Protein AF-A0A9K3DAB8-F1 (afdb_monomer_lite)

Secondary structure (DSSP, 8-state):
--TTPPPP-STT---EEEEEEETTEEEEEEE----GGGT--HHHHTHHHHHHHHTT-S-----------STT--TT------------SS-TTGGGTT-HHHHTT-SS---TT-S-HHHHHHHHHHHHT-

Structure (mmCIF, N/CA/C/O backbone):
data_AF-A0A9K3DAB8-F1
#
_entry.id   AF-A0A9K3DAB8-F1
#
loop_
_atom_site.group_PDB
_atom_site.id
_atom_site.type_symbol
_atom_site.label_atom_id
_atom_site.label_alt_id
_atom_site.label_comp_id
_atom_site.label_asym_id
_atom_site.label_entity_id
_atom_site.label_seq_id
_atom_site.pdbx_PDB_ins_code
_atom_site.Cartn_x
_atom_site.Cartn_y
_atom_site.Cartn_z
_atom_site.occupancy
_atom_site.B_iso_or_equiv
_atom_site.auth_seq_id
_atom_site.auth_comp_id
_atom_site.auth_asym_id
_atom_site.auth_atom_id
_atom_site.pdbx_PDB_model_num
ATOM 1 N N . ASP A 1 1 ? 7.499 -19.311 -8.779 1.00 79.69 1 ASP A N 1
ATOM 2 C CA . ASP A 1 1 ? 8.450 -18.181 -8.802 1.00 79.69 1 ASP A CA 1
ATOM 3 C C . ASP A 1 1 ? 7.963 -17.065 -9.705 1.00 79.69 1 ASP A C 1
ATOM 5 O O . ASP A 1 1 ? 7.258 -17.338 -10.674 1.00 79.69 1 ASP A O 1
ATOM 9 N N . ILE A 1 2 ? 8.287 -15.817 -9.359 1.00 88.31 2 ILE A N 1
ATOM 10 C CA . ILE A 1 2 ? 7.891 -14.619 -10.110 1.00 88.31 2 ILE A CA 1
ATOM 11 C C . ILE A 1 2 ? 9.141 -14.049 -10.784 1.00 88.31 2 ILE A C 1
ATOM 13 O O . ILE A 1 2 ? 10.069 -13.651 -10.077 1.00 88.31 2 ILE A O 1
ATOM 17 N N . PRO A 1 3 ? 9.188 -13.983 -12.127 1.00 89.25 3 PRO A N 1
ATOM 18 C CA . PRO A 1 3 ? 10.328 -13.419 -12.835 1.00 89.25 3 PRO A CA 1
ATOM 19 C C . PRO A 1 3 ? 10.648 -12.000 -12.365 1.00 89.25 3 PRO A C 1
ATOM 21 O O . PRO A 1 3 ? 9.751 -11.168 -12.223 1.00 89.25 3 PRO A O 1
ATOM 24 N N . HIS A 1 4 ? 11.937 -11.730 -12.160 1.00 87.81 4 HIS A N 1
ATOM 25 C CA . HIS A 1 4 ? 12.470 -10.420 -11.766 1.00 87.81 4 HIS A CA 1
ATOM 26 C C . HIS A 1 4 ? 12.019 -9.909 -10.391 1.00 87.81 4 HIS A C 1
ATOM 28 O O . HIS A 1 4 ? 12.346 -8.773 -10.047 1.00 87.81 4 HIS A O 1
ATOM 34 N N . MET A 1 5 ? 11.305 -10.717 -9.599 1.00 89.38 5 MET A N 1
ATOM 35 C CA . MET A 1 5 ? 11.019 -10.363 -8.215 1.00 89.38 5 MET A CA 1
ATOM 36 C C . MET A 1 5 ? 12.314 -10.468 -7.396 1.00 89.38 5 MET A C 1
ATOM 38 O O . MET A 1 5 ? 12.933 -11.532 -7.393 1.00 89.38 5 MET A O 1
ATOM 42 N N . PRO A 1 6 ? 12.741 -9.389 -6.723 1.00 85.00 6 PRO A N 1
ATOM 43 C CA . PRO A 1 6 ? 13.900 -9.432 -5.842 1.00 85.00 6 PRO A CA 1
ATOM 44 C C . PRO A 1 6 ? 13.665 -10.349 -4.641 1.00 85.00 6 PRO A C 1
ATOM 46 O O . PRO A 1 6 ? 12.528 -10.568 -4.217 1.00 85.00 6 PRO A O 1
ATOM 49 N N . GLU A 1 7 ? 14.756 -10.818 -4.047 1.00 85.44 7 GLU A N 1
ATOM 50 C CA . GLU A 1 7 ? 14.728 -11.442 -2.725 1.00 85.44 7 GLU A CA 1
ATOM 51 C C . GLU A 1 7 ? 14.542 -10.376 -1.635 1.00 85.44 7 GLU A C 1
ATOM 53 O O . GLU A 1 7 ? 14.924 -9.219 -1.805 1.00 85.44 7 GLU A O 1
ATOM 58 N N . THR A 1 8 ? 13.935 -10.748 -0.508 1.00 83.81 8 THR A N 1
ATOM 59 C CA . THR A 1 8 ? 13.764 -9.856 0.647 1.00 83.81 8 THR A CA 1
ATOM 60 C C . THR A 1 8 ? 14.872 -10.085 1.672 1.00 83.81 8 THR A C 1
ATOM 62 O O . THR A 1 8 ? 15.063 -11.222 2.099 1.00 83.81 8 THR A O 1
ATOM 65 N N . GLY A 1 9 ? 15.558 -9.026 2.120 1.00 82.06 9 GLY A N 1
ATOM 66 C CA . GLY A 1 9 ? 16.648 -9.131 3.103 1.00 82.06 9 GLY A CA 1
ATOM 67 C C . GLY A 1 9 ? 16.242 -8.856 4.557 1.00 82.06 9 GLY A C 1
ATOM 68 O O . GLY A 1 9 ? 17.020 -9.097 5.479 1.00 82.06 9 GLY A O 1
ATOM 69 N N . VAL A 1 10 ? 15.032 -8.339 4.786 1.00 90.06 10 VAL A N 1
ATOM 70 C CA . VAL A 1 10 ? 14.576 -7.868 6.104 1.00 90.06 10 VAL A CA 1
ATOM 71 C C . VAL A 1 10 ? 13.825 -8.953 6.870 1.00 90.06 10 VAL A C 1
ATOM 73 O O . VAL A 1 10 ? 12.911 -9.593 6.354 1.00 90.06 10 VAL A O 1
ATOM 76 N N . VAL A 1 11 ? 14.161 -9.118 8.152 1.00 89.44 11 VAL A N 1
ATOM 77 C CA . VAL A 1 11 ? 13.479 -10.056 9.054 1.00 89.44 11 VAL A CA 1
ATOM 78 C C . VAL A 1 11 ? 11.972 -9.778 9.088 1.00 89.44 11 VAL A C 1
ATOM 80 O O . VAL A 1 11 ? 11.534 -8.646 9.283 1.00 89.44 11 VAL A O 1
ATOM 83 N N . GLY A 1 12 ? 11.173 -10.832 8.912 1.00 87.81 12 GLY A N 1
ATOM 84 C CA . GLY A 1 12 ? 9.711 -10.751 8.853 1.00 87.81 12 GLY A CA 1
ATOM 85 C C . GLY A 1 12 ? 9.145 -10.518 7.447 1.00 87.81 12 GLY A C 1
ATOM 86 O O . GLY A 1 12 ? 7.929 -10.588 7.274 1.00 87.81 12 GLY A O 1
ATOM 87 N N . HIS A 1 13 ? 9.989 -10.287 6.436 1.00 92.44 13 HIS A N 1
ATOM 88 C CA . HIS A 1 13 ? 9.580 -10.254 5.033 1.00 92.44 13 HIS A CA 1
ATOM 89 C C . HIS A 1 13 ? 9.824 -11.634 4.424 1.00 92.44 13 HIS A C 1
ATOM 91 O O . HIS A 1 13 ? 10.960 -12.086 4.348 1.00 92.44 13 HIS A O 1
ATOM 97 N N . LYS A 1 14 ? 8.748 -12.324 4.036 1.00 89.19 14 LYS A N 1
ATOM 98 C CA . LYS A 1 14 ? 8.828 -13.686 3.491 1.00 89.19 14 LYS A CA 1
ATOM 99 C C . LYS A 1 14 ? 9.179 -13.715 2.005 1.00 89.19 14 LYS A C 1
ATOM 101 O O . LYS A 1 14 ? 9.628 -14.741 1.517 1.00 89.19 14 LYS A O 1
ATOM 106 N N . GLY A 1 15 ? 8.927 -12.618 1.288 1.00 89.50 15 GLY A N 1
ATOM 107 C CA . GLY A 1 15 ? 9.135 -12.556 -0.159 1.00 89.50 15 GLY A CA 1
ATOM 108 C C . GLY A 1 15 ? 8.113 -13.384 -0.941 1.00 89.50 15 GLY A C 1
ATOM 109 O O . GLY A 1 15 ? 8.402 -13.851 -2.035 1.00 89.50 15 GLY A O 1
ATOM 110 N N . GLU A 1 16 ? 6.913 -13.583 -0.391 1.00 91.38 16 GLU A N 1
ATOM 111 C CA . GLU A 1 16 ? 5.867 -14.407 -1.005 1.00 91.38 16 GLU A CA 1
ATOM 112 C C . GLU A 1 16 ? 4.741 -13.543 -1.580 1.00 91.38 16 GLU A C 1
ATOM 114 O O . GLU A 1 16 ? 4.321 -12.554 -0.973 1.00 91.38 16 GLU A O 1
ATOM 119 N N . LEU A 1 17 ? 4.197 -13.956 -2.727 1.00 93.25 17 LEU A N 1
ATOM 120 C CA . LEU A 1 17 ? 2.928 -13.455 -3.247 1.00 93.25 17 LEU A CA 1
ATOM 121 C C . LEU A 1 17 ? 1.839 -14.500 -3.017 1.00 93.25 17 LEU A C 1
ATOM 123 O O . LEU A 1 17 ? 1.877 -15.588 -3.590 1.00 93.25 17 LEU A O 1
ATOM 127 N N . VAL A 1 18 ? 0.836 -14.139 -2.228 1.00 94.31 18 VAL A N 1
ATOM 128 C CA . VAL A 1 18 ? -0.337 -14.965 -1.952 1.00 94.31 18 VAL A CA 1
ATOM 129 C C . VAL A 1 18 ? -1.518 -14.434 -2.756 1.00 94.31 18 VAL A C 1
ATOM 131 O O . VAL A 1 18 ? -1.973 -13.309 -2.547 1.00 94.31 18 VAL A O 1
ATOM 134 N N . ALA A 1 19 ? -2.037 -15.249 -3.670 1.00 95.81 19 ALA A N 1
ATOM 135 C CA . ALA A 1 19 ? -3.288 -14.975 -4.366 1.00 95.81 19 ALA A CA 1
ATOM 136 C C . ALA A 1 19 ? -4.443 -15.692 -3.659 1.00 95.81 19 ALA A C 1
ATOM 138 O O . ALA A 1 19 ? -4.323 -16.857 -3.282 1.00 95.81 19 ALA A O 1
ATOM 139 N N . GLY A 1 20 ? -5.573 -15.012 -3.485 1.00 96.25 20 GLY A N 1
ATOM 140 C CA . GLY A 1 20 ? -6.699 -15.586 -2.753 1.00 96.25 20 GLY A CA 1
ATOM 141 C C . GLY A 1 20 ? -7.994 -14.811 -2.918 1.00 96.25 20 GLY A C 1
ATOM 142 O O . GLY A 1 20 ? -8.126 -13.955 -3.793 1.00 96.25 20 GLY A O 1
ATOM 143 N N . THR A 1 21 ? -8.968 -15.130 -2.068 1.00 97.75 21 THR A N 1
ATOM 144 C CA . THR A 1 21 ? -10.257 -14.436 -2.010 1.00 97.75 21 THR A CA 1
ATOM 145 C C . THR A 1 21 ? -10.604 -14.098 -0.565 1.00 97.75 21 THR A C 1
ATOM 147 O O . THR A 1 21 ? -10.531 -14.967 0.298 1.00 97.75 21 THR A O 1
ATOM 150 N N . ILE A 1 22 ? -11.013 -12.855 -0.306 1.00 96.12 22 ILE A N 1
ATOM 151 C CA . ILE A 1 22 ? -11.538 -12.396 0.991 1.00 96.12 22 ILE A CA 1
ATOM 152 C C . ILE A 1 22 ? -12.863 -11.683 0.732 1.00 96.12 22 ILE A C 1
ATOM 154 O O . ILE A 1 22 ? -12.933 -10.817 -0.139 1.00 96.12 22 ILE A O 1
ATOM 158 N N . GLY A 1 23 ? -13.932 -12.061 1.441 1.00 94.75 23 GLY A N 1
ATOM 159 C CA . GLY A 1 23 ? -15.253 -11.435 1.272 1.00 94.75 23 GLY A CA 1
ATOM 160 C C . GLY A 1 23 ? -15.767 -11.462 -0.177 1.00 94.75 23 GLY A C 1
ATOM 161 O O . GLY A 1 23 ? -16.349 -10.491 -0.653 1.00 94.75 23 GLY A O 1
ATOM 162 N N . GLY A 1 24 ? -15.464 -12.531 -0.925 1.00 96.94 24 GLY A N 1
ATOM 163 C CA . GLY A 1 24 ? -15.811 -12.663 -2.347 1.00 96.94 24 GLY A CA 1
ATOM 164 C C . GLY A 1 24 ? -14.986 -11.792 -3.309 1.00 96.94 24 GLY A C 1
ATOM 165 O O . GLY A 1 24 ? -15.260 -11.780 -4.509 1.00 96.94 24 GLY A O 1
ATOM 166 N N . LYS A 1 25 ? -13.975 -11.060 -2.827 1.00 96.56 25 LYS A N 1
ATOM 167 C CA . LYS A 1 25 ? -13.060 -10.259 -3.654 1.00 96.56 25 LYS A CA 1
ATOM 168 C C . LYS A 1 25 ? -11.744 -10.995 -3.860 1.00 96.56 25 LYS A C 1
ATOM 170 O O . LYS A 1 25 ? -11.151 -11.472 -2.897 1.00 96.56 25 LYS A O 1
ATOM 175 N N . LYS A 1 26 ? -11.276 -11.052 -5.109 1.00 97.69 26 LYS A N 1
ATOM 176 C CA . LYS A 1 26 ? -9.938 -11.559 -5.437 1.00 97.69 26 LYS A CA 1
ATOM 177 C C . LYS A 1 26 ? -8.885 -10.600 -4.890 1.00 97.69 26 LYS A C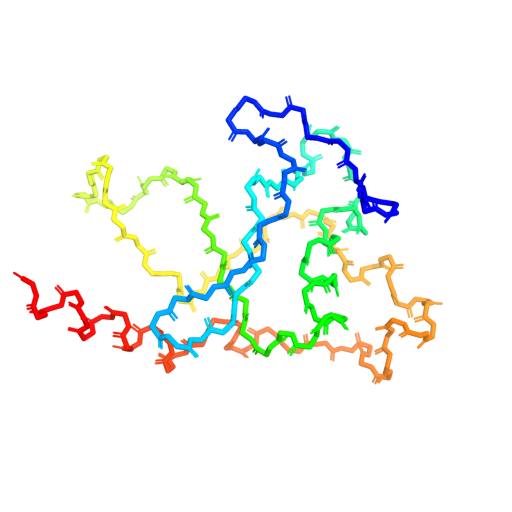 1
ATOM 179 O O . LYS A 1 26 ? -9.012 -9.389 -5.071 1.00 97.69 26 LYS A O 1
ATOM 184 N N . ILE A 1 27 ? -7.858 -11.147 -4.257 1.00 97.50 27 ILE A N 1
ATOM 185 C CA . ILE A 1 27 ? -6.772 -10.384 -3.649 1.00 97.50 27 ILE A CA 1
ATOM 186 C C . ILE A 1 27 ? -5.412 -10.928 -4.075 1.00 97.50 27 ILE A C 1
ATOM 188 O O . ILE A 1 27 ? -5.247 -12.128 -4.301 1.00 97.50 27 ILE A O 1
ATOM 192 N N . LEU A 1 28 ? -4.444 -10.020 -4.131 1.00 97.00 28 LEU A N 1
ATOM 193 C CA . LEU A 1 28 ? -3.020 -10.312 -4.179 1.00 97.00 28 LEU A CA 1
ATOM 194 C C . LEU A 1 28 ? -2.396 -9.707 -2.922 1.00 97.00 28 LEU A C 1
ATOM 196 O O . LEU A 1 28 ? -2.489 -8.498 -2.711 1.00 97.00 28 LEU A O 1
ATOM 200 N N . CYS A 1 29 ? -1.803 -10.542 -2.077 1.00 96.44 29 CYS A N 1
ATOM 201 C CA . CYS A 1 29 ? -1.142 -10.129 -0.847 1.00 96.44 29 CYS A CA 1
ATOM 202 C C . CYS A 1 29 ? 0.350 -10.429 -0.951 1.00 96.44 29 CYS A C 1
ATOM 204 O O . CYS A 1 29 ? 0.742 -11.584 -1.099 1.00 96.44 29 CYS A O 1
ATOM 206 N N . PHE A 1 30 ? 1.179 -9.394 -0.861 1.00 95.00 30 PHE A N 1
ATOM 207 C CA . PHE A 1 30 ? 2.627 -9.549 -0.810 1.00 95.00 30 PHE A CA 1
ATOM 208 C C . PHE A 1 30 ? 3.074 -9.604 0.652 1.00 95.00 30 PHE A C 1
ATOM 210 O O . PHE A 1 30 ? 2.941 -8.628 1.394 1.00 95.00 30 PHE A O 1
ATOM 217 N N . ALA A 1 31 ? 3.598 -10.754 1.072 1.00 93.06 31 ALA A N 1
ATOM 218 C CA . ALA A 1 31 ? 4.129 -10.979 2.410 1.00 93.06 31 ALA A CA 1
ATOM 219 C C . ALA A 1 31 ? 5.579 -10.480 2.491 1.00 93.06 31 ALA A C 1
ATOM 221 O O . ALA A 1 31 ? 6.539 -11.251 2.532 1.00 93.06 31 ALA A O 1
ATOM 222 N N . GLY A 1 32 ? 5.728 -9.160 2.485 1.00 92.75 32 GLY A N 1
ATOM 223 C CA . GLY A 1 32 ? 7.014 -8.472 2.469 1.00 92.75 32 GLY A CA 1
ATOM 224 C C . GLY A 1 32 ? 7.038 -7.349 1.437 1.00 92.75 32 GLY A C 1
ATOM 225 O O . GLY A 1 32 ? 6.153 -7.224 0.594 1.00 92.75 32 GLY A O 1
ATOM 226 N N . ARG A 1 33 ? 8.062 -6.508 1.532 1.00 94.69 33 ARG A N 1
ATOM 227 C CA . ARG A 1 33 ? 8.360 -5.426 0.586 1.00 94.69 33 ARG A CA 1
ATOM 228 C C . ARG A 1 33 ? 9.868 -5.195 0.496 1.00 94.69 33 ARG A C 1
ATOM 230 O O . ARG A 1 33 ? 10.612 -5.696 1.336 1.00 94.69 33 ARG A O 1
ATOM 237 N N . PHE A 1 34 ? 10.280 -4.411 -0.489 1.00 92.88 34 PHE A N 1
ATOM 238 C CA . PHE A 1 34 ? 11.669 -4.008 -0.700 1.00 92.88 34 PHE A CA 1
ATOM 239 C C . PHE A 1 34 ? 11.868 -2.582 -0.205 1.00 92.88 34 PHE A C 1
ATOM 241 O O . PHE A 1 34 ? 10.999 -1.728 -0.412 1.00 92.88 34 PHE A O 1
ATOM 248 N N . HIS A 1 35 ? 13.002 -2.308 0.427 1.00 93.00 35 HIS A N 1
ATOM 249 C CA . HIS A 1 35 ? 13.309 -0.986 0.951 1.00 93.00 35 HIS A CA 1
ATOM 250 C C . HIS A 1 35 ? 14.552 -0.410 0.297 1.00 93.00 35 HIS A C 1
ATOM 252 O O . HIS A 1 35 ? 15.529 -1.098 0.024 1.00 93.00 35 HIS A O 1
ATOM 258 N N . SER A 1 36 ? 14.563 0.906 0.127 1.00 90.12 36 SER A N 1
ATOM 259 C CA . SER A 1 36 ? 15.722 1.597 -0.432 1.00 90.12 36 SER A CA 1
ATOM 260 C C . SER A 1 36 ? 16.967 1.510 0.446 1.00 90.12 36 SER A C 1
ATOM 262 O O . SER A 1 36 ? 18.075 1.573 -0.071 1.00 90.12 36 SER A O 1
ATOM 264 N N . TYR A 1 37 ? 16.813 1.350 1.766 1.00 91.00 37 TYR A N 1
ATOM 265 C CA . TYR A 1 37 ? 17.960 1.186 2.665 1.00 91.00 37 TYR A CA 1
ATOM 266 C C . TYR A 1 37 ? 18.676 -0.161 2.482 1.00 91.00 37 TYR A C 1
ATOM 268 O O . TYR A 1 37 ? 19.801 -0.302 2.943 1.00 91.00 37 TYR A O 1
ATOM 276 N N . GLU A 1 38 ? 18.057 -1.133 1.801 1.00 91.12 38 GLU A N 1
ATOM 277 C CA . GLU A 1 38 ? 18.706 -2.388 1.391 1.00 91.12 38 GLU A CA 1
ATOM 278 C C . GLU A 1 38 ? 19.609 -2.185 0.152 1.00 91.12 38 GLU A C 1
ATOM 280 O O . GLU A 1 38 ? 20.240 -3.127 -0.314 1.00 91.12 38 GLU A O 1
ATOM 285 N N . GLY A 1 39 ? 19.691 -0.959 -0.392 1.00 89.00 39 GLY A N 1
ATOM 286 C CA . GLY A 1 39 ? 20.483 -0.616 -1.582 1.00 89.00 39 GLY A CA 1
ATOM 287 C C . GLY A 1 39 ? 19.716 -0.723 -2.904 1.00 89.00 39 GLY A C 1
ATOM 288 O O . GLY A 1 39 ? 20.298 -0.553 -3.974 1.00 89.00 39 GLY A O 1
ATOM 289 N N . TYR A 1 40 ? 18.411 -0.994 -2.851 1.00 89.19 40 TYR A N 1
ATOM 290 C CA . TYR A 1 40 ? 17.579 -1.153 -4.039 1.00 89.19 40 TYR A CA 1
ATOM 291 C C . TYR A 1 40 ? 17.255 0.170 -4.742 1.00 89.19 40 TYR A C 1
ATOM 293 O O . TYR A 1 40 ? 16.993 1.194 -4.108 1.00 89.19 40 TYR A O 1
ATOM 301 N N . SER A 1 41 ? 17.206 0.116 -6.076 1.00 87.38 41 SER A N 1
ATOM 302 C CA . SER A 1 41 ? 16.768 1.226 -6.929 1.00 87.38 41 SER A CA 1
ATOM 303 C C . SER A 1 41 ? 15.256 1.463 -6.836 1.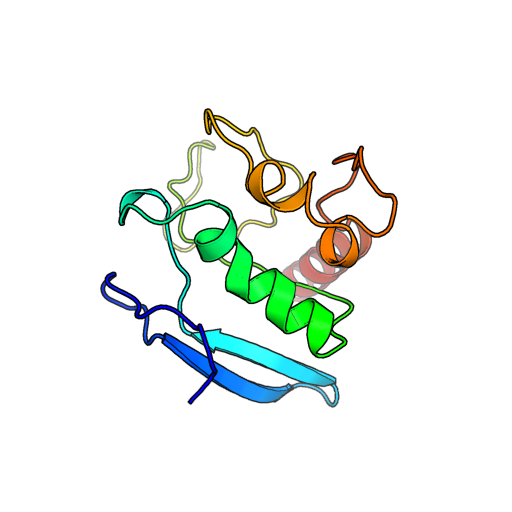00 87.38 41 SER A C 1
ATOM 305 O O . SER A 1 41 ? 14.492 0.627 -6.341 1.00 87.38 41 SER A O 1
ATOM 307 N N . GLY A 1 42 ? 14.792 2.597 -7.363 1.00 84.00 42 GLY A N 1
ATOM 308 C CA . GLY A 1 42 ? 13.373 2.942 -7.345 1.00 84.00 42 GLY A CA 1
ATOM 309 C C . GLY A 1 42 ? 12.494 1.990 -8.144 1.00 84.00 42 GLY A C 1
ATOM 310 O O . GLY A 1 42 ? 11.390 1.646 -7.707 1.00 84.00 42 GLY A O 1
ATOM 311 N N . SER A 1 43 ? 12.996 1.506 -9.278 1.00 84.88 43 SER A N 1
ATOM 312 C CA . SER A 1 43 ? 12.346 0.441 -10.052 1.00 84.88 43 SER A CA 1
ATOM 313 C C . SER A 1 43 ? 12.092 -0.832 -9.231 1.00 84.88 43 SER A C 1
ATOM 315 O O . SER A 1 43 ? 11.014 -1.416 -9.341 1.00 84.88 43 SER A O 1
ATOM 317 N N . ILE A 1 44 ? 13.028 -1.208 -8.357 1.00 89.44 44 ILE A N 1
ATOM 318 C CA . ILE A 1 44 ? 12.919 -2.383 -7.489 1.00 89.44 44 ILE A CA 1
ATOM 319 C C . ILE A 1 44 ? 11.962 -2.126 -6.321 1.00 89.44 44 ILE A C 1
ATOM 321 O O . ILE A 1 44 ? 11.038 -2.908 -6.096 1.00 89.44 44 ILE A O 1
ATOM 325 N N . VAL A 1 45 ? 12.108 -0.997 -5.621 1.00 90.19 45 VAL A N 1
ATOM 326 C CA . VAL A 1 45 ? 11.211 -0.620 -4.510 1.00 90.19 45 VAL A CA 1
ATOM 327 C C . VAL A 1 45 ? 9.751 -0.523 -4.975 1.00 90.19 45 VAL A C 1
ATOM 329 O O . VAL A 1 45 ? 8.831 -0.865 -4.232 1.00 90.19 45 VAL A O 1
ATOM 332 N N . SER A 1 46 ? 9.523 -0.118 -6.228 1.00 90.25 46 SER A N 1
ATOM 333 C CA . SER A 1 46 ? 8.188 -0.024 -6.833 1.00 90.25 46 SER A CA 1
ATOM 334 C C . SER A 1 46 ? 7.745 -1.267 -7.622 1.00 90.25 46 SER A C 1
ATOM 336 O O . SER A 1 46 ? 6.705 -1.220 -8.281 1.00 90.25 46 SER A O 1
ATOM 338 N N . PHE A 1 47 ? 8.465 -2.392 -7.542 1.00 91.81 47 PHE A N 1
ATOM 339 C CA . PHE A 1 47 ? 8.134 -3.621 -8.277 1.00 91.81 47 PHE A CA 1
ATOM 340 C C . PHE A 1 47 ? 6.727 -4.147 -7.950 1.00 91.81 47 PHE A C 1
ATOM 342 O O . PHE A 1 47 ? 5.918 -4.372 -8.849 1.00 91.81 47 PHE A O 1
ATOM 349 N N . ILE A 1 48 ? 6.411 -4.287 -6.659 1.00 93.94 48 ILE A N 1
ATOM 350 C CA . ILE A 1 48 ? 5.138 -4.840 -6.168 1.00 93.94 48 ILE A CA 1
ATOM 351 C C . ILE A 1 48 ? 3.911 -4.076 -6.698 1.00 93.94 48 ILE A C 1
ATOM 353 O O . ILE A 1 48 ? 3.045 -4.710 -7.306 1.00 93.94 48 ILE A O 1
ATOM 357 N N . PRO A 1 49 ? 3.796 -2.741 -6.527 1.00 92.88 49 PRO A N 1
ATOM 358 C CA . PRO A 1 49 ? 2.631 -2.016 -7.031 1.00 92.88 49 PRO A CA 1
ATOM 359 C C . PRO A 1 49 ? 2.515 -2.068 -8.562 1.00 92.88 49 PRO A C 1
ATOM 361 O O . PRO A 1 49 ? 1.400 -2.114 -9.082 1.00 92.88 49 PRO A O 1
ATOM 364 N N . ARG A 1 50 ? 3.635 -2.131 -9.299 1.00 90.44 50 ARG A N 1
ATOM 365 C CA . ARG A 1 50 ? 3.618 -2.298 -10.765 1.00 90.44 50 ARG A CA 1
ATOM 366 C C . ARG A 1 50 ? 3.106 -3.675 -11.174 1.00 90.44 50 ARG A C 1
ATOM 368 O O . ARG A 1 50 ? 2.270 -3.763 -12.072 1.00 90.44 50 ARG A O 1
ATOM 375 N N . LEU A 1 51 ? 3.566 -4.730 -10.502 1.00 92.31 51 LEU A N 1
ATOM 376 C CA . LEU A 1 51 ? 3.091 -6.093 -10.725 1.00 92.31 51 LEU A CA 1
ATOM 377 C C . LEU A 1 51 ? 1.594 -6.208 -10.414 1.00 92.31 51 LEU A C 1
ATOM 379 O O . LEU A 1 51 ? 0.838 -6.707 -11.242 1.00 92.31 51 LEU A O 1
ATOM 383 N N . ALA A 1 52 ? 1.142 -5.675 -9.275 1.00 94.56 52 ALA A N 1
ATOM 384 C CA . ALA A 1 52 ? -0.275 -5.664 -8.911 1.00 94.56 52 ALA A CA 1
ATOM 385 C C . ALA A 1 52 ? -1.134 -4.943 -9.968 1.00 94.56 52 ALA A C 1
ATOM 387 O O . ALA A 1 52 ? -2.171 -5.463 -10.384 1.00 94.56 52 ALA A O 1
ATOM 388 N N . ALA A 1 53 ? -0.681 -3.784 -10.458 1.00 92.56 53 ALA A N 1
ATOM 389 C CA . ALA A 1 53 ? -1.359 -3.065 -11.535 1.00 92.56 53 ALA A CA 1
ATOM 390 C C . ALA A 1 53 ? -1.391 -3.873 -12.848 1.00 92.56 53 ALA A C 1
ATOM 392 O O . ALA A 1 53 ? -2.427 -3.918 -13.512 1.00 92.56 53 ALA A O 1
ATOM 393 N N . ALA A 1 54 ? -0.294 -4.549 -13.209 1.00 91.44 54 ALA A N 1
ATOM 394 C CA . ALA A 1 54 ? -0.227 -5.417 -14.388 1.00 91.44 54 ALA A CA 1
ATOM 395 C C . ALA A 1 54 ? -1.151 -6.645 -14.277 1.00 91.44 54 ALA A C 1
ATOM 397 O O . ALA A 1 54 ? -1.716 -7.081 -15.277 1.00 91.44 54 ALA A O 1
ATOM 398 N N . CYS A 1 55 ? -1.372 -7.154 -13.064 1.00 94.12 55 CYS A N 1
ATOM 399 C CA . CYS A 1 55 ? -2.355 -8.200 -12.777 1.00 94.12 55 CYS A CA 1
ATOM 400 C C . CYS A 1 55 ? -3.812 -7.694 -12.747 1.00 94.12 55 CYS A C 1
ATOM 402 O O . CYS A 1 55 ? -4.725 -8.485 -12.509 1.00 94.12 55 CYS A O 1
ATOM 404 N N . GLY A 1 56 ? -4.051 -6.398 -12.982 1.00 95.19 56 GLY A N 1
ATOM 405 C CA . GLY A 1 56 ? -5.388 -5.808 -13.053 1.00 95.19 56 GLY A CA 1
ATOM 406 C C . GLY A 1 56 ? -5.951 -5.319 -11.716 1.00 95.19 56 GLY A C 1
ATOM 407 O O . GLY A 1 56 ? -7.150 -5.047 -11.628 1.00 95.19 56 GLY A O 1
ATOM 408 N N . CYS A 1 57 ? -5.133 -5.188 -10.666 1.00 96.62 57 CYS A N 1
ATOM 409 C CA . CYS A 1 57 ? -5.588 -4.590 -9.412 1.00 96.62 57 CYS A CA 1
ATOM 410 C C . CYS A 1 57 ? -5.880 -3.095 -9.598 1.00 96.62 57 CYS A C 1
ATOM 412 O O . CYS A 1 57 ? -5.018 -2.326 -10.016 1.00 96.62 57 CYS A O 1
ATOM 414 N N . SER A 1 58 ? -7.089 -2.671 -9.225 1.00 94.81 58 SER A N 1
ATOM 415 C CA . SER A 1 58 ? -7.508 -1.263 -9.241 1.00 94.81 58 SER A CA 1
ATOM 416 C C . SER A 1 58 ? -7.366 -0.566 -7.884 1.00 94.81 58 SER A C 1
ATOM 418 O O . SER A 1 58 ? -7.551 0.644 -7.787 1.00 94.81 58 SER A O 1
ATOM 420 N N . ILE A 1 59 ? -7.096 -1.330 -6.824 1.00 95.75 59 ILE A N 1
ATOM 421 C CA . ILE A 1 59 ? -6.901 -0.846 -5.458 1.00 95.75 59 ILE A CA 1
ATOM 422 C C . ILE A 1 59 ? -5.589 -1.433 -4.952 1.00 95.75 59 ILE A C 1
ATOM 424 O O . ILE A 1 59 ? -5.380 -2.643 -5.031 1.00 95.75 59 ILE A O 1
ATOM 428 N N . TYR A 1 60 ? -4.736 -0.573 -4.405 1.00 96.19 60 TYR A N 1
ATOM 429 C CA . TYR A 1 60 ? -3.516 -0.961 -3.715 1.00 96.19 60 TYR A CA 1
ATOM 430 C C . TYR A 1 60 ? -3.622 -0.534 -2.252 1.00 96.19 60 TYR A C 1
ATOM 432 O O . TYR A 1 60 ? -3.845 0.640 -1.964 1.00 96.19 60 TYR A O 1
ATOM 440 N N . MET A 1 61 ? -3.498 -1.491 -1.332 1.00 95.75 61 MET A N 1
ATOM 441 C CA . MET A 1 61 ? -3.469 -1.225 0.105 1.00 95.75 61 MET A CA 1
ATOM 442 C C . MET A 1 61 ? -2.055 -1.473 0.611 1.00 95.75 61 MET A C 1
ATOM 444 O O . MET A 1 61 ? -1.572 -2.603 0.585 1.00 95.75 61 MET A O 1
ATOM 448 N N . ALA A 1 62 ? -1.395 -0.412 1.065 1.00 95.81 62 ALA A N 1
ATOM 449 C CA . ALA A 1 62 ? -0.076 -0.500 1.666 1.00 95.81 62 ALA A CA 1
ATOM 450 C C . ALA A 1 62 ? -0.195 -0.486 3.191 1.00 95.81 62 ALA A C 1
ATOM 452 O O . ALA A 1 62 ? -0.861 0.376 3.759 1.00 95.81 62 ALA A O 1
ATOM 453 N N . THR A 1 63 ? 0.504 -1.403 3.852 1.00 96.00 63 THR A N 1
ATOM 454 C CA . THR A 1 63 ? 0.696 -1.381 5.305 1.00 96.00 63 THR A CA 1
ATOM 455 C C . THR A 1 63 ? 2.169 -1.144 5.605 1.00 96.00 63 THR A C 1
ATOM 457 O O . THR A 1 63 ? 3.044 -1.576 4.848 1.00 96.00 63 THR A O 1
ATOM 460 N N . ASN A 1 64 ? 2.460 -0.447 6.700 1.00 96.56 64 ASN A N 1
ATOM 461 C CA . ASN A 1 64 ? 3.814 -0.264 7.210 1.00 96.56 64 ASN A CA 1
ATOM 462 C C . ASN A 1 64 ? 3.808 -0.208 8.741 1.00 96.56 64 ASN A C 1
ATOM 464 O O . ASN A 1 64 ? 2.762 -0.014 9.356 1.00 96.56 64 ASN A O 1
ATOM 468 N N . ALA A 1 65 ? 4.985 -0.404 9.329 1.00 95.12 65 ALA A N 1
ATOM 469 C CA . ALA A 1 65 ? 5.234 -0.059 10.718 1.00 95.12 65 ALA A CA 1
ATOM 470 C C . ALA A 1 65 ? 5.873 1.333 10.749 1.00 95.12 65 ALA A C 1
ATOM 472 O O . ALA A 1 65 ? 6.795 1.600 9.977 1.00 95.12 65 ALA A O 1
ATOM 473 N N . ALA A 1 66 ? 5.403 2.191 11.651 1.00 96.12 66 ALA A N 1
ATOM 474 C CA . ALA A 1 66 ? 5.909 3.546 11.818 1.00 96.12 66 ALA A CA 1
ATOM 475 C C . ALA A 1 66 ? 6.019 3.907 13.302 1.00 96.12 66 ALA A C 1
ATOM 477 O O . ALA A 1 66 ? 5.238 3.440 14.133 1.00 96.12 66 ALA A O 1
ATOM 478 N N . GLY A 1 67 ? 6.978 4.775 13.624 1.00 96.44 67 GLY A N 1
ATOM 479 C CA . GLY A 1 67 ? 7.021 5.452 14.916 1.00 96.44 67 GLY A CA 1
ATOM 480 C C . GLY A 1 67 ? 5.965 6.557 14.967 1.00 96.44 67 GLY A C 1
ATOM 481 O O . GLY A 1 67 ? 5.940 7.429 14.101 1.00 96.44 67 GLY A O 1
ATOM 482 N N . GLY A 1 68 ? 5.091 6.524 15.973 1.00 95.19 68 GLY A N 1
ATOM 483 C CA . GLY A 1 68 ? 4.073 7.554 16.174 1.00 95.19 68 GLY A CA 1
ATOM 484 C C . GLY A 1 68 ? 4.665 8.818 16.796 1.00 95.19 68 GLY A C 1
ATOM 485 O O . GLY A 1 68 ? 5.209 8.763 17.895 1.00 95.19 68 GLY A O 1
ATOM 486 N N . ILE A 1 69 ? 4.539 9.956 16.111 1.00 94.69 69 ILE A N 1
ATOM 487 C CA . ILE A 1 69 ? 4.990 11.268 16.614 1.00 94.69 69 ILE A CA 1
ATOM 488 C C . ILE A 1 69 ? 3.854 12.100 17.224 1.00 94.69 69 ILE A C 1
ATOM 490 O O . ILE A 1 69 ? 4.102 13.070 17.937 1.00 94.69 69 ILE A O 1
ATOM 494 N N . MET A 1 70 ? 2.598 11.735 16.950 1.00 94.25 70 MET A N 1
ATOM 495 C CA . MET A 1 70 ? 1.438 12.417 17.514 1.00 94.25 70 MET A CA 1
ATOM 496 C C . MET A 1 70 ? 1.329 12.096 19.008 1.00 94.25 70 MET A C 1
ATOM 498 O O . MET A 1 70 ? 1.375 10.936 19.427 1.00 94.25 70 MET A O 1
ATOM 502 N N . LYS A 1 71 ? 1.168 13.142 19.825 1.00 94.94 71 LYS A N 1
ATOM 503 C CA . LYS A 1 71 ? 1.053 13.004 21.278 1.00 94.94 71 LYS A CA 1
ATOM 504 C C . LYS A 1 71 ? -0.116 12.082 21.631 1.00 94.94 71 LYS A C 1
ATOM 506 O O . LYS A 1 71 ? -1.234 12.290 21.176 1.00 94.94 71 LYS A O 1
ATOM 511 N N . GLY A 1 72 ? 0.149 11.097 22.487 1.00 93.88 72 GLY A N 1
ATOM 512 C CA . GLY A 1 72 ? -0.866 10.160 22.972 1.00 93.88 72 GLY A CA 1
ATOM 513 C C . GLY A 1 72 ? -1.055 8.905 22.115 1.00 93.88 72 GLY A C 1
ATOM 514 O O . GLY A 1 72 ? -1.813 8.029 22.530 1.00 93.88 72 GLY A O 1
ATOM 515 N N . MET A 1 73 ? -0.351 8.764 20.983 1.00 95.00 73 MET A N 1
ATOM 516 C CA . MET A 1 73 ? -0.292 7.484 20.269 1.00 95.00 73 MET A CA 1
ATOM 517 C C . MET A 1 73 ? 0.335 6.398 21.146 1.00 95.00 73 MET A C 1
ATOM 519 O O . MET A 1 73 ? 1.293 6.647 21.882 1.00 95.00 73 MET A O 1
ATOM 523 N N . LYS A 1 74 ? -0.194 5.178 21.044 1.00 95.88 74 LYS A N 1
ATOM 524 C CA . LYS A 1 74 ? 0.300 4.008 21.774 1.00 95.88 74 LYS A CA 1
ATOM 525 C C . LYS A 1 74 ? 0.852 2.973 20.787 1.00 95.88 74 LYS A C 1
ATOM 527 O O . LYS A 1 74 ? 0.379 2.902 19.651 1.00 95.88 74 LYS A O 1
ATOM 532 N N . PRO A 1 75 ? 1.828 2.142 21.190 1.00 96.19 75 PRO A N 1
ATOM 533 C CA . PRO A 1 75 ? 2.207 0.973 20.403 1.00 96.19 75 PRO A CA 1
ATOM 534 C C . PRO A 1 75 ? 0.979 0.116 20.067 1.00 96.19 75 PRO A C 1
ATOM 536 O O . PRO A 1 75 ? 0.126 -0.108 20.924 1.00 96.19 75 PRO A O 1
ATOM 539 N N . GLY A 1 76 ? 0.884 -0.338 18.816 1.00 94.50 76 GLY A N 1
ATOM 540 C CA . GLY A 1 76 ? -0.258 -1.114 18.320 1.00 94.50 76 GLY A CA 1
ATOM 541 C C . GLY A 1 76 ? -1.442 -0.284 17.813 1.00 94.50 76 GLY A C 1
ATOM 542 O O . GLY A 1 76 ? -2.384 -0.863 17.278 1.00 94.50 76 GLY A O 1
ATOM 543 N N . SER A 1 77 ? -1.410 1.050 17.920 1.00 93.38 77 SER A N 1
ATOM 544 C CA . SER A 1 77 ? -2.405 1.897 17.256 1.00 93.38 77 SER A CA 1
ATOM 545 C C . SER A 1 77 ? -2.360 1.713 15.735 1.00 93.38 77 SER A C 1
ATOM 547 O O . SER A 1 77 ? -1.290 1.743 15.126 1.00 93.38 77 SER A O 1
ATOM 549 N N . VAL A 1 78 ? -3.535 1.568 15.120 1.00 93.44 78 VAL A N 1
ATOM 550 C CA . VAL A 1 78 ? -3.700 1.570 13.662 1.00 93.44 78 VAL A CA 1
ATOM 551 C C . VAL A 1 78 ? -3.991 2.998 13.216 1.00 93.44 78 VAL A C 1
ATOM 553 O O . VAL A 1 78 ? -4.817 3.681 13.817 1.00 93.44 78 VAL A O 1
ATOM 556 N N . MET A 1 79 ? -3.308 3.453 12.167 1.00 94.50 79 MET A N 1
ATOM 557 C CA . MET A 1 79 ? -3.472 4.793 11.609 1.00 94.50 79 MET A CA 1
ATOM 558 C C . MET A 1 79 ? -3.778 4.700 10.116 1.00 94.50 79 MET A C 1
ATOM 560 O O . MET A 1 79 ? -3.085 4.002 9.375 1.00 94.50 79 MET A O 1
ATOM 564 N N . ILE A 1 80 ? -4.796 5.437 9.676 1.00 95.44 80 ILE A N 1
ATOM 565 C CA . ILE A 1 80 ? -5.101 5.625 8.258 1.00 95.44 80 ILE A CA 1
ATOM 566 C C . ILE A 1 80 ? -4.231 6.775 7.744 1.00 95.44 80 ILE A C 1
ATOM 568 O O . ILE A 1 80 ? -4.249 7.865 8.310 1.00 95.44 80 ILE A O 1
ATOM 572 N N . LEU A 1 81 ? -3.467 6.541 6.675 1.00 95.38 81 LEU A N 1
ATOM 573 C CA . LEU A 1 81 ? -2.717 7.604 6.008 1.00 95.38 81 LEU A CA 1
ATOM 574 C C . LEU A 1 81 ? -3.645 8.392 5.081 1.00 95.38 81 LEU A C 1
ATOM 576 O O . LEU A 1 81 ? -4.297 7.808 4.215 1.00 95.38 81 LEU A O 1
ATOM 580 N N . THR A 1 82 ? -3.686 9.710 5.264 1.00 94.62 82 THR A N 1
ATOM 581 C CA . THR A 1 82 ? -4.432 10.641 4.401 1.00 94.62 82 THR A CA 1
ATOM 582 C C . THR A 1 82 ? -3.520 11.491 3.525 1.00 94.62 82 THR A C 1
ATOM 584 O O . THR A 1 82 ? -3.990 12.047 2.538 1.00 94.62 82 THR A O 1
ATOM 587 N N . ASP A 1 83 ? -2.240 11.592 3.887 1.00 95.00 83 ASP A N 1
ATOM 588 C CA . ASP A 1 83 ? -1.208 12.319 3.154 1.00 95.00 83 ASP A CA 1
ATOM 589 C C . ASP A 1 83 ? 0.196 11.837 3.572 1.00 95.00 83 ASP A C 1
ATOM 591 O O . ASP A 1 83 ? 0.337 11.118 4.572 1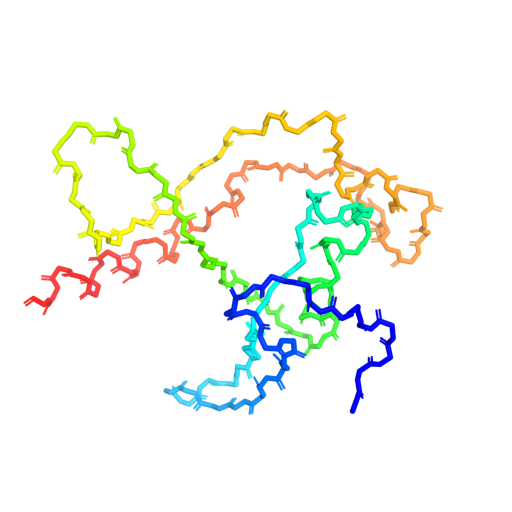.00 95.00 83 ASP A O 1
ATOM 595 N N . ALA A 1 84 ? 1.230 12.231 2.827 1.00 93.56 84 ALA A N 1
ATOM 596 C CA . ALA A 1 84 ? 2.624 11.946 3.143 1.00 93.56 84 ALA A CA 1
ATOM 597 C C . ALA A 1 84 ? 3.571 13.069 2.700 1.00 93.56 84 ALA A C 1
ATOM 599 O O . ALA A 1 84 ? 3.402 13.688 1.657 1.00 93.56 84 ALA A O 1
ATOM 600 N N . VAL A 1 85 ? 4.640 13.268 3.474 1.00 91.94 85 VAL A N 1
ATOM 601 C CA . VAL A 1 85 ? 5.747 14.154 3.099 1.00 91.94 85 VAL A CA 1
ATOM 602 C C . VAL A 1 85 ? 6.930 13.305 2.648 1.00 91.94 85 VAL A C 1
ATOM 604 O O . VAL A 1 85 ? 7.479 12.516 3.421 1.00 91.94 85 VAL A O 1
ATOM 607 N N . GLY A 1 86 ? 7.330 13.467 1.388 1.00 88.56 86 GLY A N 1
ATOM 608 C CA . GLY A 1 86 ? 8.494 12.797 0.818 1.00 88.56 86 GLY A CA 1
ATOM 609 C C . GLY A 1 86 ? 9.801 13.484 1.214 1.00 88.56 86 GLY A C 1
ATOM 610 O O . GLY A 1 86 ? 10.096 14.579 0.749 1.00 88.56 86 GLY A O 1
ATOM 611 N N . PHE A 1 87 ? 10.621 12.818 2.029 1.00 89.44 87 PHE A N 1
ATOM 612 C CA . PHE A 1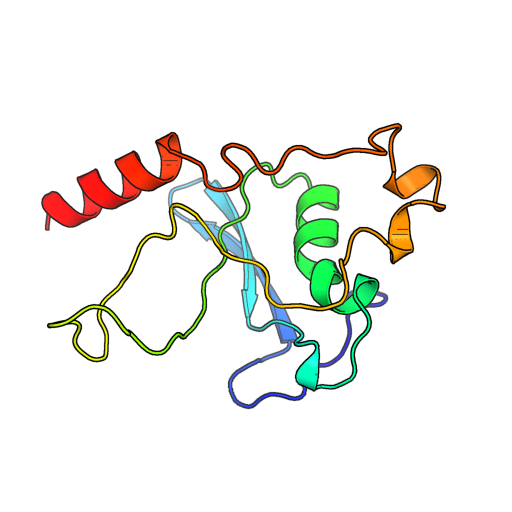 87 ? 11.993 13.261 2.342 1.00 89.44 87 PHE A CA 1
ATOM 613 C C . PHE A 1 87 ? 13.065 12.522 1.531 1.00 89.44 87 PHE A C 1
ATOM 615 O O . PHE A 1 87 ? 14.266 12.733 1.718 1.00 89.44 87 PHE A O 1
ATOM 622 N N . THR A 1 88 ? 12.655 11.622 0.638 1.00 82.81 88 THR A N 1
ATOM 623 C CA . THR A 1 88 ? 13.576 10.885 -0.223 1.00 82.81 88 THR A CA 1
ATOM 624 C C . THR A 1 88 ? 14.122 11.811 -1.304 1.00 82.81 88 THR A C 1
ATOM 626 O O . THR A 1 88 ? 13.375 12.460 -2.025 1.00 82.81 88 THR A O 1
ATOM 629 N N . ARG A 1 89 ? 15.451 11.844 -1.465 1.00 79.12 89 ARG A N 1
ATOM 630 C CA . ARG A 1 89 ? 16.127 12.624 -2.523 1.00 79.12 89 ARG A CA 1
ATOM 631 C C . ARG A 1 89 ? 15.951 12.046 -3.935 1.00 79.12 89 ARG A C 1
ATOM 633 O O . ARG A 1 89 ? 16.572 12.527 -4.874 1.00 79.12 89 ARG A O 1
ATOM 640 N N . TRP A 1 90 ? 15.158 10.991 -4.080 1.00 81.62 90 TRP A N 1
ATOM 641 C CA . TRP A 1 90 ? 14.936 10.272 -5.326 1.00 81.62 90 TRP A CA 1
ATOM 642 C C . TRP A 1 90 ? 13.458 9.873 -5.430 1.00 81.62 90 TRP A C 1
ATOM 644 O O . TRP A 1 90 ? 12.768 9.763 -4.413 1.00 81.62 90 TRP A O 1
ATOM 654 N N . SER A 1 91 ? 12.987 9.662 -6.663 1.00 84.12 91 SER A N 1
ATOM 655 C CA . SER A 1 91 ? 11.618 9.233 -6.970 1.00 84.12 91 SER A CA 1
ATOM 656 C C . SER A 1 91 ? 11.629 7.928 -7.771 1.00 84.12 91 SER A C 1
ATOM 658 O O . SER A 1 91 ? 12.401 7.820 -8.726 1.00 84.12 91 SER A O 1
ATOM 660 N N . PRO A 1 92 ? 10.752 6.951 -7.462 1.00 82.12 92 PRO A N 1
ATOM 661 C CA . PRO A 1 92 ? 10.613 5.729 -8.258 1.00 82.12 92 PRO A CA 1
ATOM 662 C C . PRO A 1 92 ? 10.081 5.988 -9.677 1.00 82.12 92 PRO A C 1
ATOM 664 O O . PRO A 1 92 ? 10.120 5.084 -10.516 1.00 82.12 92 PRO A O 1
ATOM 667 N N . LEU A 1 93 ? 9.578 7.198 -9.950 1.00 81.50 93 LEU A N 1
ATOM 668 C CA . LEU A 1 93 ? 9.155 7.621 -11.284 1.00 81.50 93 LEU A CA 1
ATOM 669 C C . LEU A 1 93 ? 10.330 8.072 -12.168 1.00 81.50 93 LEU A C 1
ATOM 671 O O . LEU A 1 93 ? 10.209 8.038 -13.391 1.00 81.50 93 LEU A O 1
ATOM 675 N N . ALA A 1 94 ? 11.481 8.426 -11.584 1.00 79.25 94 ALA A N 1
ATOM 676 C CA . ALA A 1 94 ? 12.652 8.865 -12.348 1.00 79.25 94 ALA A CA 1
ATOM 677 C C . ALA A 1 94 ? 13.154 7.773 -13.312 1.00 79.25 94 ALA A C 1
ATOM 679 O O . ALA A 1 94 ? 13.443 8.052 -14.473 1.00 79.25 94 ALA A O 1
ATOM 680 N N . ASP A 1 95 ? 13.151 6.512 -12.866 1.00 69.94 95 ASP A N 1
ATOM 681 C CA . ASP A 1 95 ? 13.619 5.361 -13.652 1.00 69.94 95 ASP A CA 1
ATOM 682 C C . ASP A 1 95 ? 12.670 4.981 -14.810 1.00 69.94 95 ASP A C 1
ATOM 684 O O . ASP A 1 95 ? 13.038 4.191 -15.678 1.00 69.94 95 ASP A O 1
ATOM 688 N N . VAL A 1 96 ? 11.431 5.495 -14.828 1.00 67.31 96 VAL A N 1
ATOM 689 C CA . VAL A 1 96 ? 10.418 5.169 -15.858 1.00 67.31 96 VAL A CA 1
ATOM 690 C C . VAL A 1 96 ? 10.102 6.305 -16.807 1.00 67.31 96 VAL A C 1
ATOM 692 O O . VAL A 1 96 ? 9.442 6.057 -17.816 1.00 67.31 96 VAL A O 1
ATOM 695 N N . TRP A 1 97 ? 10.601 7.512 -16.537 1.00 62.38 97 TRP A N 1
ATOM 696 C CA . TRP A 1 97 ? 10.381 8.675 -17.392 1.00 62.38 97 TRP A CA 1
ATOM 697 C C . TRP A 1 97 ? 10.739 8.383 -18.858 1.00 62.38 97 TRP A C 1
ATOM 699 O O . TRP A 1 97 ? 9.943 8.635 -19.760 1.00 62.38 97 TRP A O 1
ATOM 709 N N . ASN A 1 98 ? 11.885 7.732 -19.081 1.00 61.72 98 ASN A N 1
ATOM 710 C CA . ASN A 1 98 ? 12.391 7.393 -20.413 1.00 61.72 98 ASN A CA 1
ATOM 711 C C . ASN A 1 98 ? 11.898 6.041 -20.957 1.00 61.72 98 ASN A C 1
ATOM 713 O O . ASN A 1 98 ? 12.368 5.618 -22.011 1.00 61.72 98 ASN A O 1
ATOM 717 N N . HIS A 1 99 ? 10.991 5.337 -20.268 1.00 65.00 99 HIS A N 1
ATOM 718 C CA . HIS A 1 99 ? 10.517 4.020 -20.700 1.00 65.00 99 HIS A CA 1
ATOM 719 C C . HIS A 1 99 ? 9.104 4.122 -21.313 1.00 65.00 99 HIS A C 1
ATOM 721 O O . HIS A 1 99 ? 8.119 4.165 -20.567 1.00 65.00 99 HIS A O 1
ATOM 727 N N . PRO A 1 100 ? 8.946 4.096 -22.656 1.00 60.12 100 PRO A N 1
ATOM 728 C CA . PRO A 1 100 ? 7.677 4.412 -23.329 1.00 60.12 100 PRO A CA 1
ATOM 729 C C . PRO A 1 100 ? 6.506 3.524 -22.888 1.00 60.12 100 PRO A C 1
ATOM 731 O O . PRO A 1 100 ? 5.387 3.999 -22.701 1.00 60.12 100 PRO A O 1
ATOM 734 N N . ALA A 1 101 ? 6.773 2.237 -22.637 1.00 63.94 101 ALA A N 1
ATOM 735 C CA . ALA A 1 101 ? 5.758 1.286 -22.177 1.00 63.94 101 ALA A CA 1
ATOM 736 C C . ALA A 1 101 ? 5.316 1.498 -20.714 1.00 63.94 101 ALA A C 1
ATOM 738 O O . ALA A 1 101 ? 4.238 1.045 -20.329 1.00 63.94 101 ALA A O 1
ATOM 739 N N . ALA A 1 102 ? 6.135 2.170 -19.896 1.00 63.25 102 ALA A N 1
ATOM 740 C CA . ALA A 1 102 ? 5.853 2.411 -18.481 1.00 63.25 102 ALA A CA 1
ATOM 741 C C . ALA A 1 102 ? 5.244 3.800 -18.245 1.00 63.25 102 ALA A C 1
ATOM 743 O O . ALA A 1 102 ? 4.358 3.937 -17.406 1.00 63.25 102 ALA A O 1
ATOM 744 N N . ASN A 1 103 ? 5.679 4.805 -19.012 1.00 67.06 103 ASN A N 1
ATOM 745 C CA . ASN A 1 103 ? 5.227 6.187 -18.875 1.00 67.06 103 ASN A CA 1
ATOM 746 C C . ASN A 1 103 ? 3.769 6.369 -19.368 1.00 67.06 103 ASN A C 1
ATOM 748 O O . ASN A 1 103 ? 3.023 7.150 -18.792 1.00 67.06 103 ASN A O 1
ATOM 752 N N . LYS A 1 104 ? 3.288 5.605 -20.370 1.00 68.12 104 LYS A N 1
ATOM 753 C CA . LYS A 1 104 ? 1.902 5.702 -20.911 1.00 68.12 104 LYS A CA 1
ATOM 754 C C . LYS A 1 104 ? 1.433 7.154 -21.180 1.00 68.12 104 LYS A C 1
ATOM 756 O O . LYS A 1 104 ? 0.245 7.449 -21.061 1.00 68.12 104 LYS A O 1
ATOM 761 N N . GLY A 1 105 ? 2.359 8.057 -21.513 1.00 67.94 105 GLY A N 1
ATOM 762 C CA . GLY A 1 105 ? 2.089 9.485 -21.728 1.00 67.94 105 GLY A CA 1
ATOM 763 C C . GLY A 1 105 ? 1.777 10.287 -20.456 1.00 67.94 105 GLY A C 1
ATOM 764 O O . GLY A 1 105 ? 1.204 11.368 -20.551 1.00 67.94 105 GLY A O 1
ATOM 765 N N . ARG A 1 106 ? 2.106 9.767 -19.268 1.00 69.69 106 ARG A N 1
ATOM 766 C CA . ARG A 1 106 ? 1.953 10.441 -17.971 1.00 69.69 106 ARG A CA 1
ATOM 767 C C . ARG A 1 106 ? 3.316 10.817 -17.424 1.00 69.69 106 ARG A C 1
ATOM 769 O O . ARG A 1 106 ? 3.806 10.248 -16.454 1.00 69.69 106 ARG A O 1
ATOM 776 N N . GLU A 1 107 ? 3.886 11.814 -18.072 1.00 71.94 107 GLU A N 1
ATOM 777 C CA . GLU A 1 107 ? 5.124 12.452 -17.652 1.00 71.94 107 GLU A CA 1
ATOM 778 C C . GLU A 1 107 ? 4.952 13.047 -16.248 1.00 71.94 107 GLU A C 1
ATOM 780 O O . GLU A 1 107 ? 5.708 12.747 -15.329 1.00 71.94 107 GLU A O 1
ATOM 785 N N . HIS A 1 108 ? 3.858 13.771 -16.022 1.00 80.25 108 HIS A N 1
ATOM 786 C CA . HIS A 1 108 ? 3.536 14.340 -14.720 1.00 80.25 108 HIS A CA 1
ATOM 787 C C . HIS A 1 108 ? 2.346 13.622 -14.086 1.00 80.25 108 HIS A C 1
ATOM 789 O O . HIS A 1 108 ? 1.277 13.496 -14.686 1.00 80.25 108 HIS A O 1
ATOM 795 N N . VAL A 1 109 ? 2.532 13.160 -12.851 1.00 84.06 109 VAL A N 1
ATOM 796 C CA . VAL A 1 109 ? 1.484 12.544 -12.037 1.00 84.06 109 VAL A CA 1
ATOM 797 C C . VAL A 1 109 ? 1.203 13.483 -10.874 1.00 84.06 109 VAL A C 1
ATOM 799 O O . VAL A 1 109 ? 2.117 13.820 -10.128 1.00 84.06 109 VAL A O 1
ATOM 802 N N . SER A 1 110 ? -0.049 13.925 -10.740 1.00 88.06 110 SER A N 1
ATOM 803 C CA . SER A 1 110 ? -0.466 14.646 -9.539 1.00 88.06 110 SER A CA 1
ATOM 804 C C . SER A 1 110 ? -0.532 13.672 -8.366 1.00 88.06 110 SER A C 1
ATOM 806 O O . SER A 1 110 ? -1.086 12.578 -8.496 1.00 88.06 110 SER A O 1
ATOM 808 N N . GLU A 1 111 ? 0.030 14.081 -7.234 1.00 89.19 111 GLU A N 1
ATOM 809 C CA . GLU A 1 111 ? -0.114 13.385 -5.954 1.00 89.19 111 GLU A CA 1
ATOM 810 C C . GLU A 1 111 ? -1.290 13.941 -5.132 1.00 89.19 111 GLU A C 1
ATOM 812 O O . GLU A 1 111 ? -1.561 13.459 -4.029 1.00 89.19 111 GLU A O 1
ATOM 817 N N . ASP A 1 112 ? -2.056 14.891 -5.688 1.00 89.31 112 ASP A N 1
ATOM 818 C CA . ASP A 1 112 ? -3.296 15.363 -5.078 1.00 89.31 112 ASP A CA 1
ATOM 819 C C . ASP A 1 112 ? -4.251 14.178 -4.903 1.00 89.31 112 ASP A C 1
ATOM 821 O O . ASP A 1 112 ? -4.657 13.518 -5.864 1.00 89.31 112 ASP A O 1
ATOM 825 N N . ALA A 1 113 ? -4.622 13.906 -3.652 1.00 89.75 113 ALA A N 1
ATOM 826 C CA . ALA A 1 113 ? -5.425 12.746 -3.275 1.00 89.75 113 ALA A CA 1
ATOM 827 C C . ALA A 1 113 ? -4.790 11.384 -3.639 1.00 89.75 113 ALA A C 1
ATOM 829 O O . ALA A 1 113 ? -5.510 10.431 -3.959 1.00 89.75 113 ALA A O 1
ATOM 830 N N . ALA A 1 114 ? -3.461 11.259 -3.509 1.00 92.81 114 ALA A N 1
ATOM 831 C CA . ALA A 1 114 ? -2.753 9.974 -3.581 1.00 92.81 114 ALA A CA 1
ATOM 832 C C . ALA A 1 114 ? -3.341 8.914 -2.624 1.00 92.81 114 ALA A C 1
ATOM 834 O O . ALA A 1 114 ? -3.347 7.719 -2.930 1.00 92.81 114 ALA A O 1
ATOM 835 N N . TYR A 1 115 ? -3.900 9.354 -1.492 1.00 96.19 115 TYR A N 1
ATOM 836 C CA . TYR A 1 115 ? -4.666 8.523 -0.567 1.00 96.19 115 TYR A CA 1
ATOM 837 C C . TYR A 1 115 ? -6.172 8.671 -0.818 1.00 96.19 115 TYR A C 1
ATOM 839 O O . TYR A 1 115 ? -6.743 9.763 -0.796 1.00 96.19 115 TYR A O 1
ATOM 847 N N . SER A 1 116 ? -6.852 7.545 -1.052 1.00 96.56 116 SER A N 1
ATOM 848 C CA . SER A 1 116 ? -8.277 7.546 -1.390 1.00 96.56 116 SER A CA 1
ATOM 849 C C . SER A 1 116 ? -9.156 7.902 -0.188 1.00 96.56 116 SER A C 1
ATOM 851 O O . SER A 1 116 ? -9.358 7.068 0.695 1.00 96.56 116 SER A O 1
ATOM 853 N N . ARG A 1 117 ? -9.779 9.089 -0.216 1.00 95.94 117 ARG A N 1
ATOM 854 C CA . ARG A 1 117 ? -10.793 9.512 0.774 1.00 95.94 117 ARG A CA 1
ATOM 855 C C . ARG A 1 117 ? -11.896 8.470 0.966 1.00 95.94 117 ARG A C 1
ATOM 857 O O . ARG A 1 117 ? -12.147 8.042 2.079 1.00 95.94 117 ARG A O 1
ATOM 864 N N . ARG A 1 118 ? -12.446 7.945 -0.135 1.00 96.50 118 ARG A N 1
ATOM 865 C CA . ARG A 1 118 ? -13.481 6.898 -0.105 1.00 96.50 118 ARG A CA 1
ATOM 866 C C . ARG A 1 118 ? -13.058 5.656 0.689 1.00 96.50 118 ARG A C 1
ATOM 868 O O . ARG A 1 118 ? -13.891 5.051 1.353 1.00 96.50 118 ARG A O 1
ATOM 875 N N . LEU A 1 119 ? -11.798 5.225 0.568 1.00 96.12 119 LEU A N 1
ATOM 876 C CA . LEU A 1 119 ? -11.305 4.065 1.318 1.00 96.12 119 LEU A CA 1
ATOM 877 C C . LEU A 1 119 ? -11.047 4.418 2.784 1.00 96.12 119 LEU A C 1
ATOM 879 O O . LEU A 1 119 ? -11.375 3.612 3.647 1.00 96.12 119 LEU A O 1
ATOM 883 N N . ALA A 1 120 ? -10.513 5.609 3.061 1.00 96.00 120 ALA A N 1
ATOM 884 C CA . ALA A 1 120 ? -10.330 6.096 4.426 1.00 96.00 120 ALA A CA 1
ATOM 885 C C . ALA A 1 120 ? -11.667 6.169 5.182 1.00 96.00 120 ALA A C 1
ATOM 887 O O . ALA A 1 120 ? -11.777 5.611 6.271 1.00 96.00 120 ALA A O 1
ATOM 888 N N . ASP A 1 121 ? -12.696 6.751 4.562 1.00 96.25 121 ASP A N 1
ATOM 889 C CA . ASP A 1 121 ? -14.041 6.863 5.138 1.00 96.25 121 ASP A CA 1
ATOM 890 C C . ASP A 1 121 ? -14.642 5.481 5.431 1.00 96.25 121 ASP A C 1
ATOM 892 O O . ASP A 1 121 ? -15.205 5.254 6.500 1.00 96.25 121 ASP A O 1
ATOM 896 N N . ALA A 1 122 ? -14.473 4.526 4.509 1.00 95.56 122 ALA A N 1
ATOM 897 C CA . ALA A 1 122 ? -14.948 3.158 4.698 1.00 95.56 122 ALA A CA 1
ATOM 898 C C . ALA A 1 122 ? -14.245 2.453 5.869 1.00 95.56 122 ALA A C 1
ATOM 900 O O . ALA A 1 122 ? -14.904 1.786 6.663 1.00 95.56 122 ALA A O 1
ATOM 901 N N . VAL A 1 123 ? -12.922 2.607 6.002 1.00 94.62 123 VAL A N 1
ATOM 902 C CA . VAL A 1 123 ? -12.168 2.032 7.129 1.00 94.62 123 VAL A CA 1
ATOM 903 C C . VAL A 1 123 ? -12.580 2.689 8.446 1.00 94.62 123 VAL A C 1
ATOM 905 O O . VAL A 1 123 ? -12.752 1.985 9.437 1.00 94.62 123 VAL A O 1
ATOM 908 N N . GLN A 1 124 ? -12.783 4.008 8.463 1.00 95.19 124 GLN A N 1
ATOM 909 C CA . GLN A 1 124 ? -13.211 4.724 9.663 1.00 95.19 124 GLN A CA 1
ATOM 910 C C . GLN A 1 124 ? -14.613 4.306 10.116 1.00 95.19 124 GLN A C 1
ATOM 912 O O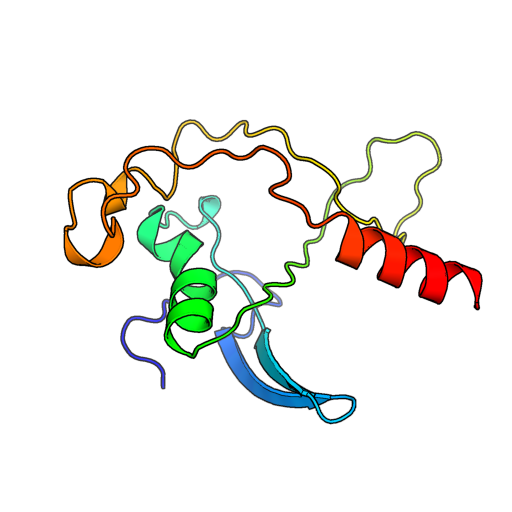 . GLN A 1 124 ? -14.828 4.120 11.311 1.00 95.19 124 GLN A O 1
ATOM 917 N N . ALA A 1 125 ? -15.549 4.126 9.179 1.00 96.31 125 ALA A N 1
ATOM 918 C CA . ALA A 1 125 ? -16.884 3.622 9.489 1.00 96.31 125 ALA A CA 1
ATOM 919 C C . ALA A 1 125 ? -16.812 2.231 10.138 1.00 96.31 125 ALA A C 1
ATOM 921 O O . ALA A 1 125 ? -17.331 2.043 11.231 1.00 96.31 125 ALA A O 1
ATOM 922 N N . ILE A 1 126 ? -16.057 1.304 9.533 1.00 95.19 126 ILE A N 1
ATOM 923 C CA . ILE A 1 126 ? -15.849 -0.046 10.082 1.00 95.19 126 ILE A CA 1
ATOM 924 C C . ILE A 1 126 ? -15.213 0.002 11.477 1.00 95.19 126 ILE A C 1
ATOM 926 O O . ILE A 1 126 ? -15.591 -0.778 12.343 1.00 95.19 126 ILE A O 1
ATOM 930 N N . ALA A 1 127 ? -14.246 0.895 11.700 1.00 93.69 127 ALA A N 1
ATOM 931 C CA . ALA A 1 127 ? -13.573 1.029 12.989 1.00 93.69 127 ALA A CA 1
ATOM 932 C C . ALA A 1 127 ? -14.485 1.589 14.093 1.00 93.69 127 ALA A C 1
ATOM 934 O O . ALA A 1 127 ? -14.289 1.250 15.253 1.00 93.69 127 ALA A O 1
ATOM 935 N N . ASN A 1 128 ? -15.456 2.437 13.743 1.00 93.50 128 ASN A N 1
ATOM 936 C CA . ASN A 1 128 ? -16.417 3.007 14.691 1.00 93.50 128 ASN A CA 1
ATOM 937 C C . ASN A 1 128 ? -17.565 2.046 15.033 1.00 93.50 128 ASN A C 1
ATOM 939 O O . ASN A 1 128 ? -18.222 2.228 16.054 1.00 93.50 128 ASN A O 1
ATOM 943 N N . ASP A 1 129 ? -17.810 1.053 14.178 1.00 91.31 129 ASP A N 1
ATOM 944 C CA . ASP A 1 129 ? -18.812 0.004 14.392 1.00 91.31 129 ASP A CA 1
ATOM 945 C C . AS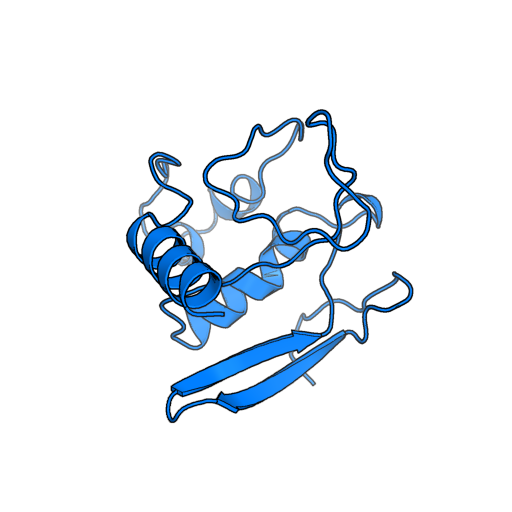P A 1 129 ? -18.310 -1.125 15.325 1.00 91.31 129 ASP A C 1
ATOM 947 O O . ASP A 1 129 ? -19.022 -2.110 15.536 1.00 91.31 129 ASP A O 1
ATOM 951 N N . GLN A 1 130 ? -17.083 -1.017 15.854 1.00 69.56 130 GLN A N 1
ATOM 952 C CA . GLN A 1 130 ? -16.458 -1.948 16.809 1.00 69.56 130 GLN A CA 1
ATOM 953 C C . GLN A 1 130 ? -16.423 -1.350 18.217 1.00 69.56 130 GLN A C 1
ATOM 955 O O . GLN A 1 130 ? -16.656 -2.121 19.175 1.00 69.56 130 GLN A O 1
#

pLDDT: mean 89.18, std 9.16, range [60.12, 97.75]

InterPro domains:
  IPR000845 Nucleoside phosphorylase domain [PF01048] (3-128)
  IPR011268 Purine nucleoside phosphorylase [PTHR11904] (1-129)
  IPR035994 Nucleoside phosphorylase superfamily [G3DSA:3.40.50.1580] (1-130)
  IPR035994 Nucleoside phosphorylase superfamily [SSF53167] (1-128)

Radius of gyration: 16.59 Å; chains: 1; bounding box: 39×34×46 Å

Sequence (130 aa):
DIPHMPETGVVGHKGELVAGTIGGKKILCFAGRFHSYEGYSGSIVSFIPRLAAACGCSIYMATNAAGGIMKGMKPGSVMILTDAVGFTRWSPLADVWNHPAANKGREHVSEDAAYSRRLADAVQAIANDQ

Organism: NCBI:txid797122

Foldseek 3Di:
DDPPQDDDDDPQQPQDWDWDDDPNDTDTDHRHADDCVVVDDLLNRCVVVVVCVVVPDPDDDDDDDDDDPDPPDDPPDDDQDQDDDDPDPDHSCVVCLPPCVRCVVCNDDDCVRVDPPVVVVVVVVVVVVD